Protein AF-A0AB35Y680-F1 (afdb_monomer_lite)

Foldseek 3Di:
DPPDPPPQPAQEEPADLVQFPQWDADDDPVVPGGGTDRVVQVVCVVVVHDAQWDADPSNYTYGVRGDGDDPPDDDD

Radius of gyration: 17.28 Å; chains: 1; bounding box: 47×51×31 Å

Sequence (76 aa):
MKKKKSNLPKWKYDFSCKKCRHIQYVKDKAKCRDGDYCIKFIERTDAGLPSPIHADDDRVVRCDCFEAIPEEGDSE

pLDDT: mean 83.37, std 11.79, range [47.12, 94.5]

Secondary structure (DSSP, 8-state):
---PPP-PPPPEES--GGGBTTEEEEEETTTTEEEEEEHHHHHHHHTTPPPSEEE-TTSEEEETT--BPP------

Structure (mmCIF, N/CA/C/O backbone):
data_AF-A0AB35Y680-F1
#
_entry.id   AF-A0AB35Y680-F1
#
loop_
_atom_site.group_PDB
_atom_site.id
_atom_site.type_symbol
_atom_site.label_atom_id
_atom_site.label_alt_id
_atom_site.label_comp_id
_atom_site.label_asym_id
_atom_site.label_entity_id
_atom_site.label_seq_id
_atom_site.pdbx_PDB_ins_code
_atom_site.Cartn_x
_atom_site.Cartn_y
_atom_site.Cartn_z
_atom_site.occupancy
_atom_site.B_iso_or_equiv
_atom_site.auth_seq_id
_atom_site.auth_comp_id
_atom_site.auth_asym_id
_atom_site.auth_atom_id
_atom_site.pdbx_PDB_model_num
ATOM 1 N N . MET A 1 1 ? -9.456 38.798 -19.563 1.00 47.12 1 MET A N 1
ATOM 2 C CA . MET A 1 1 ? -10.518 37.906 -19.039 1.00 47.12 1 MET A CA 1
ATOM 3 C C . MET A 1 1 ? -9.867 36.822 -18.184 1.00 47.12 1 MET A C 1
ATOM 5 O O . MET A 1 1 ? -9.188 35.961 -18.728 1.00 47.12 1 MET A O 1
ATOM 9 N N . LYS A 1 2 ? -9.973 36.890 -16.848 1.00 59.03 2 LYS A N 1
ATOM 10 C CA . LYS A 1 2 ? -9.458 35.822 -15.972 1.00 59.03 2 LYS A CA 1
ATOM 11 C C . LYS A 1 2 ? -10.377 34.610 -16.144 1.00 59.03 2 LYS A C 1
ATOM 13 O O . LYS A 1 2 ? -11.532 34.677 -15.730 1.00 59.03 2 LYS A O 1
ATOM 18 N N . LYS A 1 3 ? -9.896 33.546 -16.801 1.00 61.88 3 LYS A N 1
ATOM 19 C CA . LYS A 1 3 ? -10.609 32.262 -16.896 1.00 61.88 3 LYS A CA 1
ATOM 20 C C . LYS A 1 3 ? -11.030 31.868 -15.475 1.00 61.88 3 LYS A C 1
ATOM 22 O O . LYS A 1 3 ? -10.165 31.685 -14.619 1.00 61.88 3 LYS A O 1
ATOM 27 N N . LYS A 1 4 ? -12.341 31.825 -15.201 1.00 63.50 4 LYS A N 1
ATOM 28 C CA . LYS A 1 4 ? -12.873 31.306 -13.933 1.00 63.50 4 LYS A CA 1
ATOM 29 C C . LYS A 1 4 ? -12.279 29.909 -13.767 1.00 63.50 4 LYS A C 1
ATOM 31 O O . LYS A 1 4 ? -12.469 29.0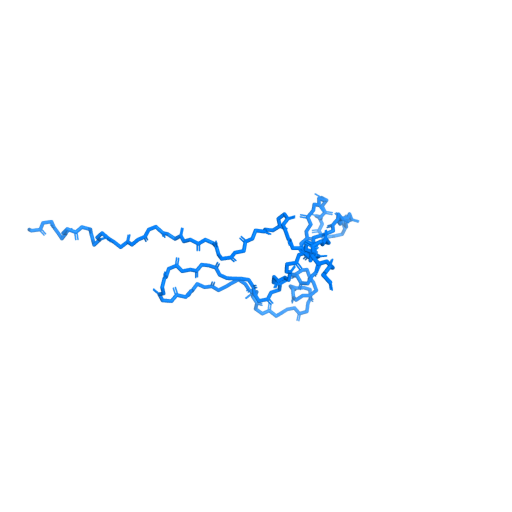76 -14.648 1.00 63.50 4 LYS A O 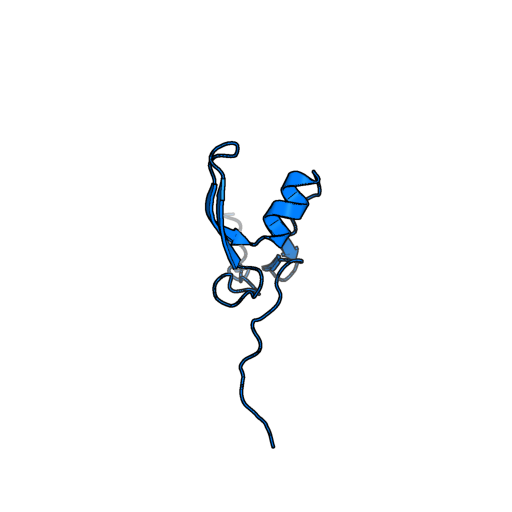1
ATOM 36 N N . LYS A 1 5 ? -11.509 29.685 -12.695 1.00 61.53 5 LYS A N 1
ATOM 37 C CA . LYS A 1 5 ? -11.050 28.342 -12.326 1.00 61.53 5 LYS A CA 1
ATOM 38 C C . LYS A 1 5 ? -12.302 27.479 -12.264 1.00 61.53 5 LYS A C 1
ATOM 40 O O . LYS A 1 5 ? -13.206 27.788 -11.493 1.00 61.53 5 LYS A O 1
ATOM 45 N N . SER A 1 6 ? -12.387 26.486 -13.140 1.00 62.00 6 SER A N 1
ATOM 46 C CA . SER A 1 6 ? -13.496 25.546 -13.177 1.00 62.00 6 SER A CA 1
ATOM 47 C C . SER A 1 6 ? -13.700 25.012 -11.755 1.00 62.00 6 SER A C 1
ATOM 49 O O . SER A 1 6 ? -12.734 24.536 -11.154 1.00 62.00 6 SER A O 1
ATOM 51 N N . ASN A 1 7 ? -14.915 25.141 -11.206 1.00 66.19 7 ASN A N 1
ATOM 52 C CA . ASN A 1 7 ? -15.326 24.584 -9.905 1.00 66.19 7 ASN A CA 1
ATOM 53 C C . ASN A 1 7 ? -15.400 23.057 -10.005 1.00 66.19 7 ASN A C 1
ATOM 55 O O . ASN A 1 7 ? -16.447 22.443 -9.836 1.00 66.19 7 ASN A O 1
ATOM 59 N N . LEU A 1 8 ? -14.294 22.440 -10.388 1.00 66.75 8 LEU A N 1
ATOM 60 C CA . LEU A 1 8 ? -14.215 21.008 -10.494 1.00 66.75 8 LEU A CA 1
ATOM 61 C C . LEU A 1 8 ? -14.092 20.435 -9.069 1.00 66.75 8 LEU A C 1
ATOM 63 O O . LEU A 1 8 ? -13.385 21.027 -8.242 1.00 66.75 8 LEU A O 1
ATOM 67 N N . PRO A 1 9 ? -14.759 19.309 -8.764 1.00 72.06 9 PRO A N 1
ATOM 68 C CA . PRO A 1 9 ? -14.835 18.778 -7.406 1.00 72.06 9 PRO A CA 1
ATOM 69 C C . PRO A 1 9 ? -13.448 18.457 -6.840 1.00 72.06 9 PRO A C 1
ATOM 71 O O . PRO A 1 9 ? -12.505 18.195 -7.586 1.00 72.06 9 PRO A O 1
ATOM 74 N N . LYS A 1 10 ? -13.283 18.515 -5.515 1.00 80.25 10 LYS A N 1
ATOM 75 C CA . LYS A 1 10 ? -12.019 18.109 -4.880 1.00 80.25 10 LYS A CA 1
ATOM 76 C C . LYS A 1 10 ? -11.760 16.628 -5.175 1.00 80.25 10 LYS A C 1
ATOM 78 O O . LYS A 1 10 ? -12.707 15.851 -5.235 1.00 80.25 10 LYS A O 1
ATOM 83 N N . TRP A 1 11 ? -10.490 16.256 -5.335 1.00 85.44 11 TRP A N 1
ATOM 84 C CA . TRP A 1 11 ? -10.096 14.851 -5.432 1.00 85.44 11 TRP A CA 1
ATOM 85 C C . TRP A 1 11 ? -10.610 14.081 -4.216 1.00 85.44 11 TRP A C 1
ATOM 87 O O . TRP A 1 11 ? -10.409 14.526 -3.081 1.00 85.44 11 TRP A O 1
ATOM 97 N N . LYS A 1 12 ? -11.262 12.943 -4.459 1.00 86.62 12 LYS A N 1
ATOM 98 C CA . LYS A 1 12 ? -11.681 12.006 -3.413 1.00 86.62 12 LYS A CA 1
ATOM 99 C C . LYS A 1 12 ? -10.863 10.723 -3.506 1.00 86.62 12 LYS A C 1
ATOM 101 O O . LYS A 1 12 ? -10.535 10.287 -4.602 1.00 86.62 12 LYS A O 1
ATOM 106 N N . TYR A 1 13 ? -10.542 10.127 -2.365 1.00 84.56 13 TYR A N 1
ATOM 107 C CA . TYR A 1 13 ? -9.943 8.795 -2.302 1.00 84.56 13 TYR A CA 1
ATOM 108 C C . TYR A 1 13 ? -11.066 7.783 -2.084 1.00 84.56 13 TYR A C 1
ATOM 110 O O . TYR A 1 13 ? -11.837 7.934 -1.140 1.00 84.56 13 TYR A O 1
ATOM 118 N N . ASP A 1 14 ? -11.159 6.776 -2.948 1.00 84.62 14 ASP A N 1
ATOM 119 C CA . ASP A 1 14 ? -12.167 5.701 -2.856 1.00 84.62 14 ASP A CA 1
ATOM 120 C C . ASP A 1 14 ? -11.741 4.569 -1.912 1.00 84.62 14 ASP A C 1
ATOM 122 O O . ASP A 1 14 ? -12.413 3.554 -1.780 1.00 84.62 14 ASP A O 1
ATOM 126 N N . PHE A 1 15 ? -10.582 4.721 -1.276 1.00 80.06 15 PHE A N 1
ATOM 127 C CA . PHE A 1 15 ? -9.994 3.736 -0.387 1.00 80.06 15 PHE A CA 1
ATOM 128 C C . PHE A 1 15 ? -9.466 4.409 0.875 1.00 80.06 15 PHE A C 1
ATOM 130 O O . PHE A 1 15 ? -9.037 5.564 0.868 1.00 80.06 15 PHE A O 1
ATOM 137 N N . SER A 1 16 ? -9.441 3.654 1.970 1.00 84.00 16 SER A N 1
ATOM 138 C CA . SER A 1 16 ? -8.752 4.050 3.194 1.00 84.00 16 SER A CA 1
ATOM 139 C C . SER A 1 16 ? -7.697 3.007 3.506 1.00 84.00 16 SER A C 1
ATOM 141 O O . SER A 1 16 ? -8.046 1.871 3.816 1.00 84.00 16 SER A O 1
ATOM 143 N N . CYS A 1 17 ? -6.411 3.374 3.450 1.00 79.75 17 CYS A N 1
ATOM 144 C CA . CYS A 1 17 ? -5.319 2.437 3.739 1.00 79.75 17 CYS A CA 1
ATOM 145 C C . CYS A 1 17 ? -5.527 1.733 5.086 1.00 79.75 17 CYS A C 1
ATOM 147 O O . CYS A 1 17 ? -5.359 0.528 5.167 1.00 79.75 17 CYS A O 1
ATOM 149 N N . LYS A 1 18 ? -6.015 2.444 6.109 1.00 82.94 18 LYS A N 1
ATOM 150 C CA . LYS A 1 18 ? -6.309 1.870 7.434 1.00 82.94 18 LYS A CA 1
ATOM 151 C C . LYS A 1 18 ? -7.349 0.742 7.420 1.00 82.94 18 LYS A C 1
ATOM 153 O O . LYS A 1 18 ? -7.360 -0.066 8.336 1.00 82.94 18 LYS A O 1
ATOM 158 N N . LYS A 1 19 ? -8.225 0.711 6.413 1.00 87.25 19 LYS A N 1
ATOM 159 C CA . LYS A 1 19 ? -9.260 -0.315 6.223 1.00 87.25 19 LYS A CA 1
ATOM 160 C C . LYS A 1 19 ? -8.868 -1.369 5.182 1.00 87.25 19 LYS A C 1
ATOM 162 O O . LYS A 1 19 ? -9.721 -2.142 4.765 1.00 87.25 19 LYS A O 1
ATOM 167 N N . CYS A 1 20 ? -7.620 -1.378 4.715 1.00 89.81 20 CYS A N 1
ATOM 168 C CA . CYS A 1 20 ? -7.144 -2.345 3.733 1.00 89.81 20 CYS A CA 1
ATOM 169 C C . CYS A 1 20 ? -6.504 -3.548 4.434 1.00 89.81 20 CYS A C 1
ATOM 171 O O . CYS A 1 20 ? -5.578 -3.373 5.226 1.00 89.81 20 CYS A O 1
ATOM 173 N N . ARG A 1 21 ? -6.922 -4.772 4.088 1.00 90.56 21 ARG A N 1
ATOM 174 C CA . ARG A 1 21 ? -6.371 -6.016 4.670 1.00 90.56 21 ARG A CA 1
ATOM 175 C C . ARG A 1 21 ? -4.893 -6.248 4.348 1.00 90.56 21 ARG A C 1
ATOM 177 O O . ARG A 1 21 ? -4.259 -7.127 4.920 1.00 90.56 21 ARG A O 1
ATOM 184 N N . HIS A 1 22 ? -4.358 -5.529 3.364 1.00 91.31 22 HIS A N 1
ATOM 185 C CA . HIS A 1 22 ? -2.984 -5.701 2.901 1.00 91.31 22 HIS A CA 1
ATOM 186 C C . HIS A 1 22 ? -1.985 -4.804 3.629 1.00 91.31 22 HIS A C 1
ATOM 188 O O . HIS A 1 22 ? -0.794 -4.897 3.331 1.00 91.31 22 HIS A O 1
ATOM 194 N N . ILE A 1 23 ? -2.438 -3.938 4.542 1.00 91.81 23 ILE A N 1
ATOM 195 C CA . ILE A 1 23 ? -1.525 -3.165 5.382 1.00 91.81 23 ILE A CA 1
ATOM 196 C C . ILE A 1 23 ? -0.886 -4.085 6.413 1.00 91.81 23 ILE A C 1
ATOM 198 O O . ILE A 1 23 ? -1.579 -4.730 7.193 1.00 91.81 23 ILE A O 1
ATOM 202 N N . GLN A 1 24 ? 0.441 -4.127 6.412 1.00 91.62 24 GLN A N 1
ATOM 203 C CA . GLN A 1 24 ? 1.233 -4.819 7.419 1.00 91.62 24 GLN A CA 1
ATOM 204 C C . GLN A 1 24 ? 2.457 -3.977 7.767 1.00 91.62 24 GLN A C 1
ATOM 206 O O . GLN A 1 24 ? 2.982 -3.239 6.926 1.00 91.62 24 GLN A O 1
ATOM 211 N N . TYR A 1 25 ? 2.933 -4.116 9.002 1.00 93.69 25 TYR A N 1
ATOM 212 C CA . TYR A 1 25 ? 4.192 -3.516 9.412 1.00 93.69 25 TYR A CA 1
ATOM 213 C C . TYR A 1 25 ? 5.355 -4.218 8.703 1.00 93.69 25 TYR A C 1
ATOM 215 O O . TYR A 1 25 ? 5.554 -5.426 8.843 1.00 93.69 25 TYR A O 1
ATOM 223 N N . VAL A 1 26 ? 6.134 -3.454 7.943 1.00 93.62 26 VAL A N 1
ATOM 224 C CA . VAL A 1 26 ? 7.327 -3.924 7.240 1.00 93.62 26 VAL A CA 1
ATOM 225 C C . VAL A 1 26 ? 8.546 -3.272 7.856 1.00 93.62 26 VAL A C 1
ATOM 227 O O . VAL A 1 26 ? 8.605 -2.053 8.008 1.00 93.62 26 VAL A O 1
ATOM 230 N N . LYS A 1 27 ? 9.543 -4.106 8.143 1.00 94.50 27 LYS A N 1
ATOM 231 C CA . LYS A 1 27 ? 10.864 -3.687 8.595 1.00 94.50 27 LYS A CA 1
ATOM 232 C C . LYS A 1 27 ? 11.931 -4.274 7.685 1.00 94.50 27 LYS A C 1
ATOM 234 O O . LYS A 1 27 ? 12.437 -5.368 7.919 1.00 94.50 27 LYS A O 1
ATOM 239 N N . ASP A 1 28 ? 12.269 -3.528 6.645 1.00 91.75 28 ASP A N 1
ATOM 240 C CA . ASP A 1 28 ? 13.284 -3.869 5.659 1.00 91.75 28 ASP A CA 1
ATOM 241 C C . ASP A 1 28 ? 14.370 -2.786 5.633 1.00 91.75 28 ASP A C 1
ATOM 243 O O . ASP A 1 28 ? 14.186 -1.686 5.107 1.00 91.75 28 ASP A O 1
ATOM 247 N N . LYS A 1 29 ? 15.532 -3.095 6.218 1.00 92.50 29 LYS A N 1
ATOM 248 C CA . LYS A 1 29 ? 16.666 -2.159 6.256 1.00 92.50 29 LYS A CA 1
ATOM 249 C C . LYS A 1 29 ? 17.318 -1.961 4.888 1.00 92.50 29 LYS A C 1
ATOM 251 O O . LYS A 1 29 ? 17.838 -0.880 4.636 1.00 92.50 29 LYS A O 1
ATOM 256 N N . ALA A 1 30 ? 17.304 -2.975 4.023 1.00 92.19 30 ALA A N 1
ATOM 257 C CA . ALA A 1 30 ? 17.966 -2.917 2.720 1.00 92.19 30 ALA A CA 1
ATOM 258 C C . ALA A 1 30 ? 17.266 -1.930 1.776 1.00 92.19 30 ALA A C 1
ATOM 260 O O . ALA A 1 30 ? 17.919 -1.237 1.000 1.00 92.19 30 ALA A O 1
ATOM 261 N N . LYS A 1 31 ? 15.939 -1.834 1.882 1.00 88.50 31 LYS A N 1
ATOM 262 C CA . LYS A 1 31 ? 15.091 -0.931 1.100 1.00 88.50 31 LYS A CA 1
ATOM 263 C C . LYS A 1 31 ? 14.605 0.285 1.891 1.00 88.50 31 LYS A C 1
ATOM 265 O O . LYS A 1 31 ? 13.760 1.021 1.390 1.00 88.50 31 LYS A O 1
ATOM 270 N N . CYS A 1 32 ? 15.145 0.506 3.094 1.00 91.00 32 CYS A N 1
ATOM 271 C CA . CYS A 1 32 ? 14.808 1.624 3.981 1.00 91.00 32 CYS A CA 1
ATOM 272 C C . CYS A 1 32 ? 13.292 1.748 4.260 1.00 91.00 32 CYS A C 1
ATOM 274 O O . CYS A 1 32 ? 12.715 2.831 4.190 1.00 91.00 32 CYS A O 1
ATOM 276 N N . ARG A 1 33 ? 12.628 0.622 4.547 1.00 91.56 33 ARG A N 1
ATOM 277 C CA . ARG A 1 33 ? 11.198 0.556 4.886 1.00 91.56 33 ARG A CA 1
ATOM 278 C C . ARG A 1 33 ? 11.053 0.193 6.364 1.00 91.56 33 ARG A C 1
ATOM 280 O O . ARG A 1 33 ? 11.452 -0.895 6.760 1.00 91.56 33 ARG A O 1
ATOM 287 N N . ASP A 1 34 ? 10.486 1.083 7.170 1.00 94.19 34 ASP A N 1
ATOM 288 C CA . ASP A 1 34 ? 10.115 0.817 8.569 1.00 94.19 34 ASP A CA 1
ATOM 289 C C . ASP A 1 34 ? 8.766 1.499 8.842 1.00 94.19 34 ASP A C 1
ATOM 291 O O . ASP A 1 34 ? 8.680 2.726 8.798 1.00 94.19 34 ASP A O 1
ATOM 295 N N . GLY A 1 35 ? 7.690 0.718 8.978 1.00 92.94 35 GLY A N 1
ATOM 296 C CA 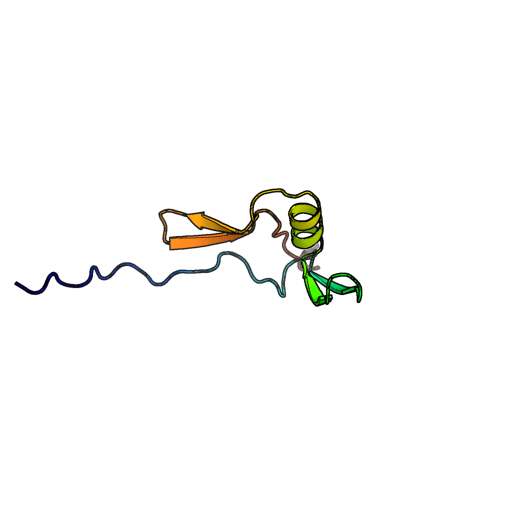. GLY A 1 35 ? 6.329 1.244 9.147 1.00 92.94 35 GLY A CA 1
ATOM 297 C C . GLY A 1 35 ? 5.237 0.378 8.522 1.00 92.94 35 GLY A C 1
ATOM 298 O O . GLY A 1 35 ? 5.502 -0.711 8.021 1.00 92.94 35 GLY A O 1
ATOM 299 N N . ASP A 1 36 ? 4.001 0.870 8.544 1.00 92.31 36 ASP A N 1
ATOM 300 C CA . ASP A 1 36 ? 2.841 0.212 7.939 1.00 92.31 36 ASP A CA 1
ATOM 301 C C . ASP A 1 36 ? 2.777 0.457 6.428 1.00 92.31 36 ASP A C 1
ATOM 303 O O . ASP A 1 36 ? 2.603 1.588 5.967 1.00 92.31 36 ASP A O 1
ATOM 307 N N . TYR A 1 37 ? 2.871 -0.618 5.648 1.00 90.75 37 TYR A N 1
ATOM 308 C CA . TYR A 1 37 ? 2.815 -0.567 4.190 1.00 90.75 37 TYR A CA 1
ATOM 309 C C . TYR A 1 37 ? 1.792 -1.548 3.637 1.00 90.75 37 TYR A C 1
ATOM 311 O O . TYR A 1 37 ? 1.549 -2.614 4.193 1.00 90.75 37 TYR A O 1
ATOM 319 N N . CYS A 1 38 ? 1.239 -1.218 2.470 1.00 91.31 38 CYS A N 1
ATOM 320 C CA . CYS A 1 38 ? 0.484 -2.183 1.684 1.00 91.31 38 CYS A CA 1
ATOM 321 C C . CYS A 1 38 ? 1.451 -3.200 1.063 1.00 91.31 38 CYS A C 1
ATOM 323 O O . CYS A 1 38 ? 2.234 -2.851 0.177 1.00 91.31 38 CYS A O 1
ATOM 325 N N . ILE A 1 39 ? 1.386 -4.461 1.491 1.00 92.19 39 ILE A N 1
ATOM 326 C CA . ILE A 1 39 ? 2.269 -5.522 0.982 1.00 92.19 39 ILE A CA 1
ATOM 327 C C . ILE A 1 39 ? 2.079 -5.721 -0.520 1.00 92.19 39 ILE A C 1
ATOM 329 O O . ILE A 1 39 ? 3.058 -5.766 -1.254 1.00 92.19 39 ILE A O 1
ATOM 333 N N . LYS A 1 40 ? 0.835 -5.708 -1.010 1.00 91.00 40 LYS A N 1
ATOM 334 C CA . LYS A 1 40 ? 0.541 -5.806 -2.449 1.00 91.00 40 LYS A CA 1
ATOM 335 C C . LYS A 1 40 ? 1.153 -4.661 -3.262 1.00 91.00 40 LYS A C 1
ATOM 337 O O . LYS A 1 40 ? 1.564 -4.856 -4.404 1.00 91.00 40 LYS A O 1
ATOM 342 N N . PHE A 1 41 ? 1.240 -3.465 -2.678 1.00 89.75 41 PHE A N 1
ATOM 343 C CA . PHE A 1 41 ? 1.931 -2.329 -3.293 1.00 89.75 41 PHE A CA 1
ATOM 344 C C . PHE A 1 41 ? 3.446 -2.562 -3.350 1.00 89.75 41 PHE A C 1
ATOM 346 O O . PHE A 1 41 ? 4.069 -2.319 -4.386 1.00 89.75 41 PHE A O 1
ATOM 353 N N . ILE A 1 42 ? 4.032 -3.057 -2.255 1.00 90.81 42 ILE A N 1
ATOM 354 C CA . ILE A 1 42 ? 5.451 -3.420 -2.186 1.00 90.81 42 ILE A CA 1
ATOM 355 C C . ILE A 1 42 ? 5.790 -4.501 -3.215 1.00 90.81 42 ILE A C 1
ATOM 357 O O . ILE A 1 42 ? 6.719 -4.301 -3.990 1.00 90.81 42 ILE A O 1
ATOM 361 N N . GLU A 1 43 ? 5.022 -5.593 -3.273 1.00 92.06 43 GLU A N 1
ATOM 362 C CA . GLU A 1 43 ? 5.223 -6.698 -4.219 1.00 92.06 43 GLU A CA 1
ATOM 363 C C . GLU A 1 43 ? 5.225 -6.198 -5.671 1.00 92.06 43 GLU A C 1
ATOM 365 O O . GLU A 1 43 ? 6.121 -6.538 -6.441 1.00 92.06 43 GLU A O 1
ATOM 370 N N . ARG A 1 44 ? 4.270 -5.332 -6.045 1.00 92.56 44 ARG A N 1
ATOM 371 C CA . ARG A 1 44 ? 4.225 -4.729 -7.390 1.00 92.56 44 ARG A CA 1
ATOM 372 C C . ARG A 1 44 ? 5.424 -3.837 -7.675 1.00 92.56 44 ARG A C 1
ATOM 374 O O . ARG A 1 44 ? 6.002 -3.925 -8.755 1.00 92.56 44 ARG A O 1
ATOM 381 N N . THR A 1 45 ? 5.778 -2.979 -6.721 1.00 89.81 45 THR A N 1
ATOM 382 C CA . THR A 1 45 ? 6.916 -2.062 -6.862 1.00 89.81 45 THR A CA 1
ATOM 383 C C . THR A 1 45 ? 8.215 -2.847 -7.027 1.00 89.81 45 THR A C 1
ATOM 385 O O . THR A 1 45 ? 9.021 -2.540 -7.900 1.00 89.81 45 THR A O 1
ATOM 388 N N . ASP A 1 46 ? 8.395 -3.897 -6.227 1.00 91.00 46 ASP A N 1
ATOM 389 C CA . ASP A 1 46 ? 9.565 -4.768 -6.279 1.00 91.00 46 ASP A CA 1
ATOM 390 C C . ASP A 1 46 ? 9.604 -5.626 -7.556 1.00 91.00 46 ASP A C 1
ATOM 392 O O . ASP A 1 46 ? 10.690 -5.954 -8.027 1.00 91.00 46 ASP A O 1
ATOM 396 N N . ALA A 1 47 ? 8.448 -5.920 -8.161 1.00 92.69 47 ALA A N 1
ATOM 397 C CA . ALA A 1 47 ? 8.333 -6.541 -9.482 1.00 92.69 47 ALA A CA 1
ATOM 398 C C . ALA A 1 47 ? 8.518 -5.556 -10.659 1.00 92.69 47 ALA A C 1
ATOM 400 O O . ALA A 1 47 ? 8.432 -5.966 -11.816 1.00 92.69 47 ALA A O 1
ATOM 401 N N . GLY A 1 48 ? 8.739 -4.261 -10.395 1.00 92.81 48 GLY A N 1
ATOM 402 C CA . GLY A 1 48 ? 8.883 -3.235 -11.435 1.00 92.81 48 GLY A CA 1
ATOM 403 C C . GLY A 1 48 ? 7.584 -2.917 -12.186 1.00 92.81 48 GLY A C 1
ATOM 404 O O . GLY A 1 48 ? 7.624 -2.387 -13.296 1.00 92.81 48 GLY A O 1
ATOM 405 N N . LEU A 1 49 ? 6.429 -3.251 -11.605 1.00 91.75 49 LEU A N 1
ATOM 406 C CA . LEU A 1 49 ? 5.118 -2.981 -12.189 1.00 91.75 49 LEU A CA 1
ATOM 407 C C . LEU A 1 49 ? 4.686 -1.527 -11.939 1.00 91.75 49 LEU A C 1
ATOM 409 O O . LEU A 1 49 ? 5.098 -0.917 -10.948 1.00 91.75 49 LEU A O 1
ATOM 413 N N . PRO A 1 50 ? 3.814 -0.960 -12.796 1.00 89.56 50 PRO A N 1
ATOM 414 C CA . PRO A 1 50 ? 3.299 0.389 -12.593 1.00 89.56 50 PRO A CA 1
ATOM 415 C C . PRO A 1 50 ? 2.550 0.511 -11.262 1.00 89.56 50 PRO A C 1
ATOM 417 O O . PRO A 1 50 ? 1.990 -0.471 -10.751 1.00 89.56 50 PRO A O 1
ATOM 420 N N . SER A 1 51 ? 2.518 1.736 -10.728 1.00 86.00 51 SER A N 1
ATOM 421 C CA . SER A 1 51 ? 1.798 2.053 -9.493 1.00 86.00 51 SER A CA 1
ATOM 422 C C . SER A 1 51 ? 0.339 1.585 -9.590 1.00 86.00 51 SER A C 1
ATOM 424 O O . SER A 1 51 ? -0.318 1.889 -10.583 1.00 86.00 51 SER A O 1
ATOM 426 N N . PRO A 1 52 ? -0.185 0.870 -8.579 1.00 86.75 52 PRO A N 1
ATOM 427 C CA . PRO A 1 52 ? -1.588 0.458 -8.532 1.00 86.75 52 PRO A CA 1
ATOM 428 C C . PRO A 1 52 ? -2.537 1.615 -8.190 1.00 86.75 52 PRO A C 1
ATOM 430 O O . PRO A 1 52 ? -3.741 1.408 -8.094 1.00 86.75 52 PRO A O 1
ATOM 433 N N . ILE A 1 53 ? -2.011 2.816 -7.921 1.00 88.44 53 ILE A N 1
ATOM 434 C CA . ILE A 1 53 ? -2.826 3.994 -7.635 1.00 88.44 53 ILE A CA 1
ATOM 435 C C . ILE A 1 53 ? -3.081 4.737 -8.941 1.00 88.44 53 ILE A C 1
ATOM 437 O O . ILE A 1 53 ? -2.135 5.236 -9.555 1.00 88.44 53 ILE A O 1
ATOM 441 N N . HIS A 1 54 ? -4.348 4.847 -9.327 1.00 88.44 54 HIS A N 1
ATOM 442 C CA . HIS A 1 54 ? -4.774 5.560 -10.524 1.00 88.44 54 HIS A CA 1
ATOM 443 C C . HIS A 1 54 ? -5.848 6.601 -10.199 1.00 88.44 54 HIS A C 1
ATOM 445 O O . HIS A 1 54 ? -6.535 6.542 -9.178 1.00 88.44 54 HIS A O 1
ATOM 451 N N . ALA A 1 55 ? -5.922 7.607 -11.064 1.00 89.31 55 ALA A N 1
ATOM 452 C CA . ALA A 1 55 ? -6.836 8.727 -10.965 1.00 89.31 55 ALA A CA 1
ATOM 453 C C . ALA A 1 55 ? -7.868 8.621 -12.091 1.00 89.31 55 ALA A C 1
ATOM 455 O O . ALA A 1 55 ? -7.506 8.722 -13.261 1.00 89.31 55 ALA A O 1
ATOM 456 N N . ASP A 1 56 ? -9.129 8.415 -11.731 1.00 83.94 56 ASP A N 1
ATOM 457 C CA . ASP A 1 56 ? -10.249 8.357 -12.668 1.00 83.94 56 ASP A CA 1
ATOM 458 C C . ASP A 1 56 ? -10.717 9.754 -13.104 1.00 83.94 56 ASP A C 1
ATOM 460 O O . ASP A 1 56 ? -10.496 10.756 -12.408 1.00 83.94 56 ASP A O 1
ATOM 464 N N . ASP A 1 57 ? -11.427 9.805 -14.236 1.00 80.25 57 ASP A N 1
ATOM 465 C CA . ASP A 1 57 ? -12.000 11.034 -14.813 1.00 80.25 57 ASP A CA 1
ATOM 466 C C . ASP A 1 57 ? -12.978 11.732 -13.843 1.00 80.25 57 ASP A C 1
ATOM 468 O O . ASP A 1 57 ? -13.010 12.959 -13.733 1.00 80.25 57 ASP A O 1
ATOM 472 N N . ASP A 1 58 ? -13.651 10.945 -12.996 1.00 83.12 58 ASP A N 1
ATOM 473 C CA . ASP A 1 58 ? -14.529 11.391 -11.907 1.00 83.12 58 ASP A CA 1
ATOM 474 C C . ASP A 1 58 ? -13.792 12.022 -10.703 1.00 83.12 58 ASP A C 1
ATOM 476 O O . ASP A 1 58 ? -14.386 12.258 -9.645 1.00 83.12 58 ASP A O 1
ATOM 480 N N . ARG A 1 59 ? -12.486 12.301 -10.829 1.00 84.00 59 ARG A N 1
ATOM 481 C CA . ARG A 1 59 ? -11.618 12.844 -9.765 1.00 84.00 59 ARG A CA 1
ATOM 482 C C . ARG A 1 59 ? -11.547 11.959 -8.532 1.00 84.00 59 ARG A C 1
ATOM 484 O O . ARG A 1 59 ? -11.517 12.427 -7.386 1.00 84.00 59 ARG A O 1
ATOM 491 N N . VAL A 1 60 ? -11.509 10.664 -8.795 1.00 86.62 60 VAL A N 1
ATOM 492 C CA . VAL A 1 60 ? -11.427 9.618 -7.787 1.00 86.62 60 VAL A CA 1
ATOM 493 C C . VAL A 1 60 ? -10.051 8.999 -7.869 1.00 86.62 60 VAL A C 1
ATOM 495 O O . VAL A 1 60 ? -9.615 8.596 -8.939 1.00 86.62 60 VAL A O 1
ATOM 498 N N . VAL A 1 61 ? -9.352 8.950 -6.743 1.00 88.00 61 VAL A N 1
ATOM 499 C CA . VAL A 1 61 ? -8.108 8.201 -6.620 1.00 88.00 61 VAL A CA 1
ATOM 500 C C . VAL A 1 61 ? -8.461 6.822 -6.089 1.00 88.00 61 VAL A C 1
ATOM 502 O O . VAL A 1 61 ? -9.014 6.697 -4.990 1.00 88.00 61 VAL A O 1
ATOM 505 N N . ARG A 1 62 ? -8.132 5.797 -6.867 1.00 89.25 62 ARG A N 1
ATOM 506 C CA . ARG A 1 62 ? -8.341 4.389 -6.536 1.00 89.25 62 ARG A CA 1
ATOM 507 C C . ARG A 1 62 ? -7.010 3.674 -6.388 1.00 89.25 62 ARG A C 1
ATOM 509 O O . ARG A 1 62 ? -5.991 4.133 -6.893 1.00 89.25 62 ARG A O 1
ATOM 516 N N . CYS A 1 63 ? -7.023 2.567 -5.656 1.00 89.31 63 CYS A N 1
A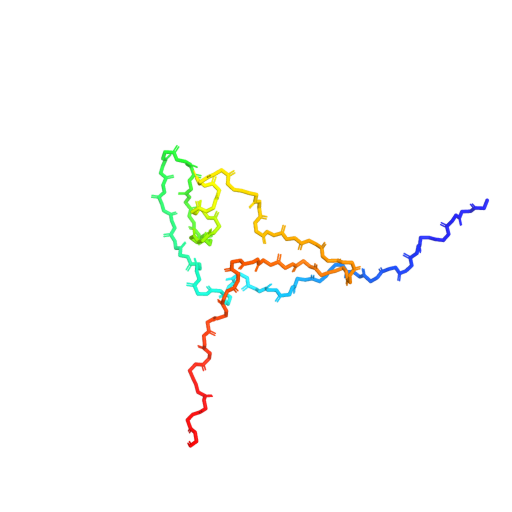TOM 517 C CA . CYS A 1 63 ? -5.883 1.675 -5.511 1.00 89.31 63 CYS A CA 1
ATOM 518 C C . CYS A 1 63 ? -6.331 0.273 -5.920 1.00 89.31 63 CYS A C 1
ATOM 520 O O . CYS A 1 63 ? -7.170 -0.307 -5.240 1.00 89.31 63 CYS A O 1
ATOM 522 N N . ASP A 1 64 ? -5.753 -0.280 -6.987 1.00 88.00 64 ASP A N 1
ATOM 523 C CA . ASP A 1 64 ? -6.058 -1.637 -7.472 1.00 88.00 64 ASP A CA 1
ATOM 524 C C . ASP A 1 64 ? -5.752 -2.722 -6.429 1.00 88.00 64 ASP A C 1
ATOM 526 O O . ASP A 1 64 ? -6.297 -3.819 -6.468 1.00 88.00 64 ASP A O 1
ATOM 530 N N . CYS A 1 65 ? -4.858 -2.419 -5.485 1.00 88.88 65 CYS A N 1
ATOM 531 C CA . CYS A 1 65 ? -4.502 -3.310 -4.387 1.00 88.88 65 CYS A CA 1
ATOM 532 C C . CYS A 1 65 ? -5.406 -3.138 -3.159 1.00 88.88 65 CYS A C 1
ATOM 534 O O . CYS A 1 65 ? -5.081 -3.690 -2.112 1.00 88.88 65 CYS A O 1
ATOM 536 N N . PHE A 1 66 ? -6.441 -2.296 -3.206 1.00 89.25 66 PHE A N 1
ATOM 537 C CA . PHE A 1 66 ? -7.320 -2.105 -2.060 1.00 89.25 66 PHE A CA 1
ATOM 538 C C . PHE A 1 66 ? -8.278 -3.283 -1.926 1.00 89.25 66 PHE A C 1
ATOM 540 O O . PHE A 1 66 ? -9.082 -3.546 -2.813 1.00 89.25 66 PHE A O 1
ATOM 547 N N . GLU A 1 67 ? -8.238 -3.932 -0.769 1.00 89.75 67 GLU A N 1
ATOM 548 C CA . GLU A 1 67 ? -9.239 -4.914 -0.388 1.00 89.75 67 GLU A CA 1
ATOM 549 C C . GLU A 1 67 ? -9.686 -4.601 1.038 1.00 89.75 67 GLU A C 1
ATOM 551 O O . GLU A 1 67 ? -8.866 -4.549 1.964 1.00 89.75 67 GLU A O 1
ATOM 556 N N . ALA A 1 68 ? -10.976 -4.301 1.189 1.00 88.19 68 ALA A N 1
ATOM 557 C CA . ALA A 1 68 ? -11.546 -3.900 2.463 1.00 88.19 68 ALA A CA 1
ATOM 558 C C . ALA A 1 68 ? -11.422 -5.040 3.483 1.00 88.19 68 ALA A C 1
ATOM 560 O O . ALA A 1 68 ? -11.641 -6.206 3.158 1.00 88.19 68 ALA A O 1
ATOM 561 N N . ILE A 1 69 ? -11.068 -4.699 4.721 1.00 86.31 69 ILE A N 1
ATOM 562 C CA . ILE A 1 69 ? -11.193 -5.628 5.846 1.00 86.31 69 ILE A CA 1
ATOM 563 C C . ILE A 1 69 ? -12.694 -5.918 6.002 1.00 86.31 69 ILE A C 1
ATOM 565 O O . ILE A 1 69 ? -13.452 -4.954 6.141 1.00 86.31 69 ILE A O 1
ATOM 569 N N . PRO A 1 70 ? -13.137 -7.188 5.937 1.00 79.56 70 PRO A N 1
ATOM 570 C CA . PRO A 1 70 ? -14.536 -7.512 6.169 1.00 79.56 70 PRO A CA 1
ATOM 571 C C . PR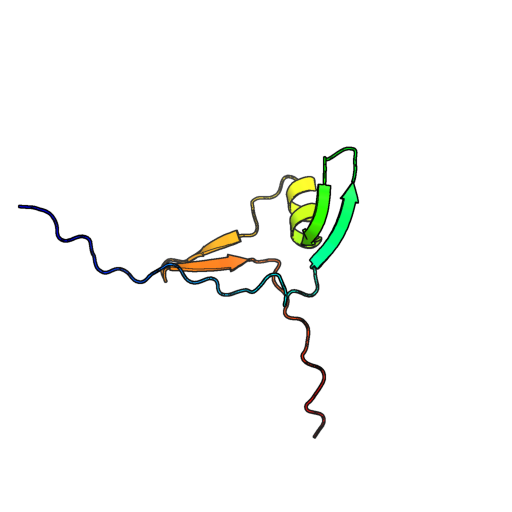O A 1 70 ? -14.918 -7.046 7.575 1.00 79.56 70 PRO A C 1
ATOM 573 O O . PRO A 1 70 ? -14.214 -7.335 8.542 1.00 79.56 70 PRO A O 1
ATOM 576 N N . GLU A 1 71 ? -16.006 -6.291 7.686 1.00 75.50 71 GLU A N 1
ATOM 577 C CA . GLU A 1 71 ? -16.598 -5.993 8.985 1.00 75.50 71 GLU A CA 1
ATOM 578 C C . GLU A 1 71 ? -17.250 -7.302 9.456 1.00 75.50 71 GLU A C 1
ATOM 580 O O . GLU A 1 71 ? -18.219 -7.765 8.860 1.00 75.50 71 GLU A O 1
ATOM 585 N N . GLU A 1 72 ? -16.657 -7.980 10.443 1.00 70.06 72 GLU A N 1
ATOM 586 C CA . GLU A 1 72 ? -17.282 -9.156 11.053 1.00 70.06 72 GLU A CA 1
ATOM 587 C C . GLU A 1 72 ? -18.588 -8.715 11.730 1.00 70.06 72 GLU A C 1
ATOM 589 O O . GLU A 1 72 ? -18.558 -8.117 12.805 1.00 70.06 72 GLU A O 1
ATOM 594 N N . GLY A 1 73 ? -19.730 -8.985 11.088 1.00 60.09 73 GLY A N 1
ATOM 595 C CA . GLY A 1 73 ? -21.052 -8.822 11.691 1.00 60.09 73 GLY A CA 1
ATOM 596 C C . GLY A 1 73 ? -22.142 -8.344 10.736 1.00 60.09 73 GLY A C 1
ATOM 597 O O . GLY A 1 73 ? -22.466 -7.164 10.729 1.00 60.09 73 GLY A O 1
ATOM 598 N N . ASP A 1 74 ? -22.741 -9.280 10.003 1.00 51.00 74 ASP A N 1
ATOM 599 C CA . ASP A 1 74 ? -24.188 -9.509 10.109 1.00 51.00 74 ASP A CA 1
ATOM 600 C C . ASP A 1 74 ? -24.444 -10.973 9.720 1.00 51.00 74 ASP A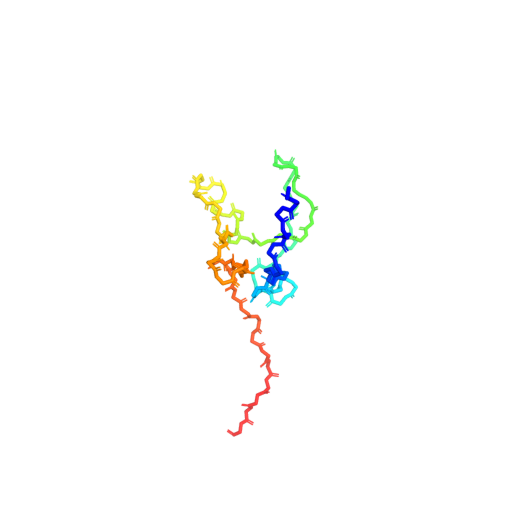 C 1
ATOM 602 O O . ASP A 1 74 ? -24.573 -11.337 8.552 1.00 51.00 74 ASP A O 1
ATOM 606 N N . SER A 1 75 ? -24.335 -11.849 10.719 1.00 54.59 75 SER A N 1
ATOM 607 C CA . SER A 1 75 ? -24.899 -13.191 10.631 1.00 54.59 75 SER A CA 1
ATOM 608 C C . SER A 1 75 ? -26.380 -13.048 10.971 1.00 54.59 75 SER A C 1
ATOM 610 O O . SER A 1 75 ? -26.696 -12.880 12.150 1.00 54.59 75 SER A O 1
ATOM 612 N N . GLU A 1 76 ? -27.256 -13.090 9.968 1.00 53.97 76 GLU A N 1
ATOM 613 C CA . GLU A 1 76 ? -28.696 -13.332 10.157 1.00 53.97 76 GLU A CA 1
ATOM 614 C C . GLU A 1 76 ? -29.025 -14.813 9.930 1.00 53.97 76 GLU A C 1
ATOM 616 O O . GLU A 1 76 ? -28.491 -15.405 8.959 1.00 53.97 76 GLU A O 1
#

Organism: NCBI:txid2929491